Protein AF-A0A497E4P8-F1 (afdb_monomer)

Secondary structure (DSSP, 8-state):
--HHHHHHHHH--SS--HHHHHHHHHHHTT---------TTS-HHHHHHHHHHHHHHTT--

pLDDT: mean 93.48, std 3.92, range [73.62, 97.06]

Solvent-accessible surface area (backbone atoms only — not comparable to full-atom values): 3899 Å² total; per-residue (Å²): 133,59,65,62,56,48,34,34,75,74,64,76,31,84,72,69,53,71,67,34,55,51,43,34,58,41,44,76,69,75,43,84,85,88,76,86,90,72,66,88,91,68,51,66,65,53,26,68,46,47,61,63,56,45,31,70,79,68,72,64,122

Structure (mmCIF, N/CA/C/O backbone):
data_AF-A0A497E4P8-F1
#
_entry.id   AF-A0A497E4P8-F1
#
loop_
_atom_site.group_PDB
_atom_site.id
_atom_site.t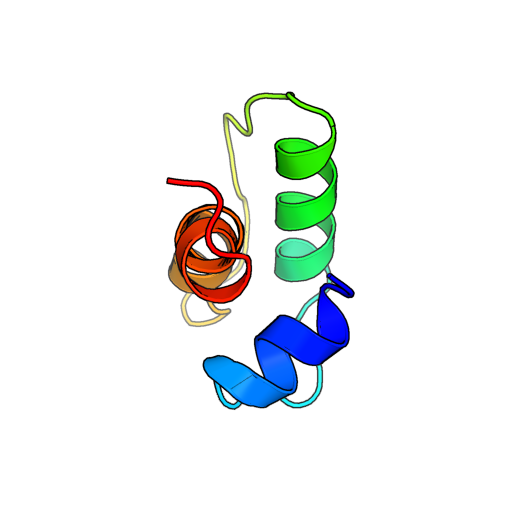ype_symbol
_atom_site.label_atom_id
_atom_site.label_alt_id
_atom_site.label_comp_id
_atom_site.label_asym_id
_atom_site.label_entity_id
_atom_site.label_seq_id
_atom_site.pdbx_PDB_ins_code
_atom_site.Cartn_x
_atom_site.Cartn_y
_atom_site.Cartn_z
_atom_site.occupancy
_atom_site.B_iso_or_equiv
_atom_site.auth_seq_id
_atom_site.auth_comp_id
_atom_site.auth_asym_id
_atom_site.auth_atom_id
_atom_site.pdbx_PDB_model_num
ATOM 1 N N . MET A 1 1 ? -5.014 -8.936 7.166 1.00 81.62 1 MET A N 1
ATOM 2 C CA . MET A 1 1 ? -4.439 -9.473 5.908 1.00 81.62 1 MET A CA 1
ATOM 3 C C . MET A 1 1 ? -2.945 -9.159 5.799 1.00 81.62 1 MET A C 1
ATOM 5 O O . MET A 1 1 ? -2.512 -8.147 6.341 1.00 81.62 1 MET A O 1
ATOM 9 N N . ASN A 1 2 ? -2.141 -9.996 5.127 1.00 91.38 2 ASN A N 1
ATOM 10 C CA . ASN A 1 2 ? -0.728 -9.690 4.864 1.00 91.38 2 ASN A CA 1
ATOM 11 C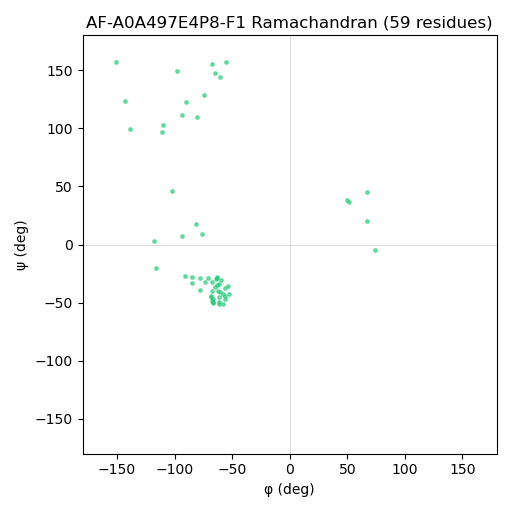 C . ASN A 1 2 ? -0.612 -8.617 3.766 1.00 91.38 2 ASN A C 1
ATOM 13 O O . ASN A 1 2 ? -1.176 -8.772 2.686 1.00 91.38 2 ASN A O 1
ATOM 17 N N . VAL A 1 3 ? 0.145 -7.545 4.020 1.00 95.12 3 VAL A N 1
ATOM 18 C CA . VAL A 1 3 ? 0.315 -6.440 3.060 1.00 95.12 3 VAL A CA 1
ATOM 19 C C . VAL A 1 3 ? 0.883 -6.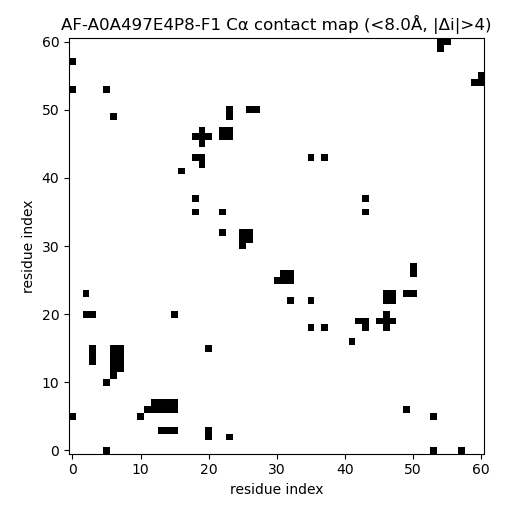915 1.719 1.00 95.12 3 VAL A C 1
ATOM 21 O O . VAL A 1 3 ? 0.369 -6.539 0.673 1.00 95.12 3 VAL A O 1
ATOM 24 N N . ASN A 1 4 ? 1.881 -7.801 1.716 1.00 95.50 4 ASN A N 1
ATOM 25 C CA . ASN A 1 4 ? 2.482 -8.291 0.473 1.00 95.50 4 ASN A CA 1
ATOM 26 C C . ASN A 1 4 ? 1.484 -9.102 -0.359 1.00 95.50 4 ASN A C 1
ATOM 28 O O . ASN A 1 4 ? 1.484 -8.999 -1.584 1.00 95.50 4 ASN A O 1
ATOM 32 N N . GLU A 1 5 ? 0.625 -9.881 0.301 1.00 95.38 5 GLU A N 1
ATOM 33 C CA . GLU A 1 5 ? -0.442 -10.626 -0.370 1.00 95.38 5 GLU A CA 1
ATOM 34 C C . GLU A 1 5 ? -1.493 -9.684 -0.947 1.00 95.38 5 GLU A C 1
ATOM 36 O O . GLU A 1 5 ? -1.922 -9.895 -2.076 1.00 95.38 5 GLU A O 1
ATOM 41 N N . PHE A 1 6 ? -1.862 -8.616 -0.231 1.00 96.50 6 PHE A N 1
ATOM 42 C CA . PHE A 1 6 ? -2.829 -7.655 -0.753 1.00 96.50 6 PHE A CA 1
ATOM 43 C C . PHE A 1 6 ? -2.330 -6.988 -2.038 1.00 96.50 6 PHE A C 1
ATOM 45 O O . PHE A 1 6 ? -3.021 -6.989 -3.055 1.00 96.50 6 PHE A O 1
ATOM 52 N N . TYR A 1 7 ? -1.104 -6.459 -2.008 1.00 97.06 7 TYR A N 1
ATOM 53 C CA . TYR A 1 7 ? -0.504 -5.812 -3.176 1.00 97.06 7 TYR A CA 1
ATOM 54 C C . TYR A 1 7 ? -0.378 -6.771 -4.360 1.00 97.06 7 TYR A C 1
ATOM 56 O O . TYR A 1 7 ? -0.684 -6.393 -5.489 1.00 97.06 7 TYR A O 1
ATOM 64 N N . ARG A 1 8 ? 0.012 -8.022 -4.103 1.00 96.88 8 ARG A N 1
ATOM 65 C CA . ARG A 1 8 ? 0.124 -9.040 -5.146 1.00 96.88 8 ARG A CA 1
ATOM 66 C C . ARG A 1 8 ? -1.232 -9.409 -5.742 1.00 96.88 8 ARG A C 1
ATOM 68 O O . ARG A 1 8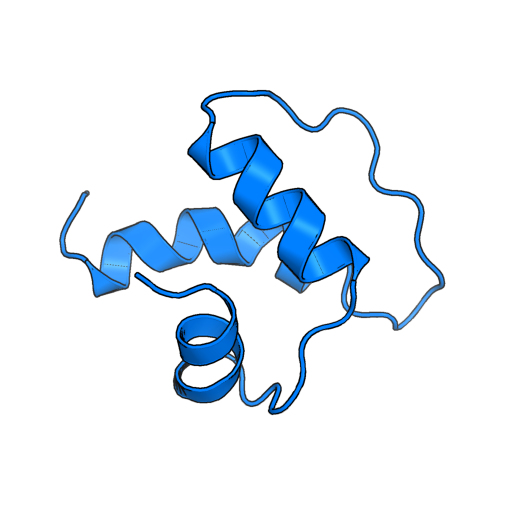 ? -1.360 -9.441 -6.957 1.00 96.88 8 ARG A O 1
ATOM 75 N N . ASN A 1 9 ? -2.215 -9.710 -4.900 1.00 96.62 9 ASN A N 1
ATOM 76 C CA . ASN A 1 9 ? -3.458 -10.345 -5.335 1.00 96.62 9 ASN A CA 1
ATOM 77 C C . ASN A 1 9 ? -4.496 -9.340 -5.849 1.00 96.62 9 ASN A C 1
ATOM 79 O O . ASN A 1 9 ? -5.322 -9.712 -6.676 1.00 96.62 9 ASN A O 1
ATOM 83 N N . TYR A 1 10 ? -4.465 -8.091 -5.370 1.00 96.31 10 TYR A N 1
ATOM 84 C CA . TYR A 1 10 ? -5.491 -7.089 -5.692 1.00 96.31 10 TYR A CA 1
ATOM 85 C C . TYR A 1 10 ? -4.970 -5.882 -6.470 1.00 96.31 10 TYR A C 1
ATOM 87 O O . TYR A 1 10 ? -5.769 -5.189 -7.093 1.00 96.31 10 TYR A O 1
ATOM 95 N N . LEU A 1 11 ? -3.661 -5.614 -6.446 1.00 95.25 11 LEU A N 1
ATOM 96 C CA . LEU A 1 11 ? -3.066 -4.459 -7.131 1.00 95.25 11 LEU A CA 1
ATOM 97 C C . LEU A 1 11 ? -2.054 -4.844 -8.218 1.00 95.25 11 LEU A C 1
ATOM 99 O O . LEU A 1 11 ? -1.451 -3.949 -8.800 1.00 95.25 11 LEU A O 1
ATOM 103 N N . ASP A 1 12 ? -1.861 -6.142 -8.482 1.00 95.62 12 ASP A N 1
ATOM 104 C CA . ASP A 1 12 ? -0.887 -6.667 -9.453 1.00 95.62 12 ASP A CA 1
ATOM 105 C C . ASP A 1 12 ? 0.538 -6.112 -9.241 1.00 95.62 12 ASP A C 1
ATOM 107 O O . ASP A 1 12 ? 1.289 -5.829 -10.172 1.00 95.62 12 ASP A O 1
ATOM 111 N N . ILE A 1 13 ? 0.920 -5.921 -7.971 1.00 95.31 13 ILE A N 1
ATOM 112 C CA . ILE A 1 13 ? 2.257 -5.480 -7.557 1.00 95.31 13 ILE A CA 1
ATOM 113 C C . ILE A 1 13 ? 2.937 -6.663 -6.850 1.00 95.31 13 ILE A C 1
ATOM 115 O O . ILE A 1 13 ? 2.724 -6.878 -5.653 1.00 95.31 13 ILE A O 1
ATOM 119 N N . PRO A 1 14 ? 3.780 -7.453 -7.552 1.00 95.31 14 PRO A N 1
ATOM 120 C CA . PRO A 1 14 ? 4.337 -8.694 -7.005 1.00 95.31 14 PRO A CA 1
ATOM 121 C C . PRO A 1 14 ? 5.252 -8.479 -5.797 1.00 95.31 14 PRO A C 1
ATOM 123 O O . PRO A 1 14 ? 5.392 -9.364 -4.946 1.00 95.31 14 PRO A O 1
ATOM 126 N N . THR A 1 15 ? 5.919 -7.323 -5.752 1.00 96.38 15 THR A N 1
ATOM 127 C CA . THR A 1 15 ? 6.828 -6.905 -4.682 1.00 96.38 15 THR A CA 1
ATOM 128 C C . THR A 1 15 ? 6.583 -5.426 -4.383 1.00 96.38 15 THR A C 1
ATOM 130 O O . THR A 1 15 ? 7.065 -4.574 -5.132 1.00 96.38 15 THR A O 1
ATOM 133 N N . PRO A 1 16 ? 5.814 -5.096 -3.330 1.00 96.62 16 PRO A N 1
ATOM 134 C CA . PRO A 1 16 ? 5.538 -3.708 -2.992 1.00 96.62 16 PRO A CA 1
ATOM 135 C C . PRO A 1 16 ? 6.811 -2.978 -2.567 1.00 96.62 16 PRO A C 1
ATOM 137 O O . PRO A 1 16 ? 7.720 -3.541 -1.952 1.00 96.62 16 PRO A O 1
ATOM 140 N N . TYR A 1 17 ? 6.864 -1.684 -2.867 1.00 96.69 17 TYR A N 1
ATOM 141 C CA . TYR A 1 17 ? 7.953 -0.831 -2.419 1.00 96.69 17 TYR A CA 1
ATOM 142 C C . TYR A 1 17 ? 7.931 -0.654 -0.896 1.00 96.69 17 TYR A C 1
ATOM 144 O O . TYR A 1 17 ? 6.888 -0.691 -0.242 1.00 96.69 17 TYR A O 1
ATOM 152 N N . VAL A 1 18 ? 9.092 -0.344 -0.316 1.00 96.12 18 VAL A N 1
ATOM 153 C CA . VAL A 1 18 ? 9.234 -0.152 1.138 1.00 96.12 18 VAL A CA 1
ATOM 154 C C . VAL A 1 18 ? 8.273 0.914 1.684 1.00 96.12 18 VAL A C 1
ATOM 156 O O . VAL A 1 18 ? 7.742 0.758 2.782 1.00 96.12 18 VAL A O 1
ATOM 159 N N . HIS A 1 19 ? 8.018 1.999 0.943 1.00 95.81 19 HIS A N 1
ATOM 160 C CA . HIS A 1 19 ? 7.097 3.052 1.390 1.00 95.81 19 HIS A CA 1
ATOM 161 C C . HIS A 1 19 ? 5.626 2.622 1.372 1.00 95.81 19 HIS A C 1
ATOM 163 O O . HIS A 1 19 ? 4.862 3.115 2.196 1.00 95.81 19 HIS A O 1
ATOM 169 N N . GLN A 1 20 ? 5.235 1.700 0.489 1.00 97.00 20 GLN A N 1
ATOM 170 C CA . GLN A 1 20 ? 3.890 1.115 0.447 1.00 97.00 20 GLN A CA 1
ATOM 171 C C . GLN A 1 20 ? 3.639 0.257 1.692 1.00 97.00 20 GLN A C 1
ATOM 173 O O . GLN A 1 20 ? 2.656 0.469 2.400 1.00 97.00 20 GLN A O 1
ATOM 178 N N . VAL A 1 21 ? 4.590 -0.626 2.017 1.00 96.75 21 VAL A N 1
ATOM 179 C CA . VAL A 1 21 ? 4.541 -1.481 3.215 1.00 96.75 21 VAL A CA 1
ATOM 180 C C . VAL A 1 21 ? 4.523 -0.642 4.494 1.00 96.75 21 VAL A C 1
ATOM 182 O O . VAL A 1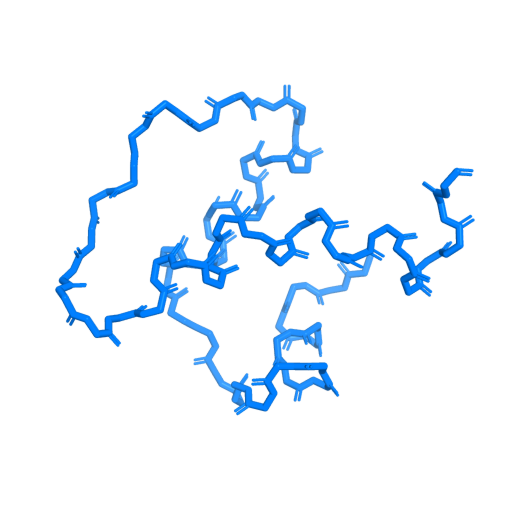 21 ? 3.64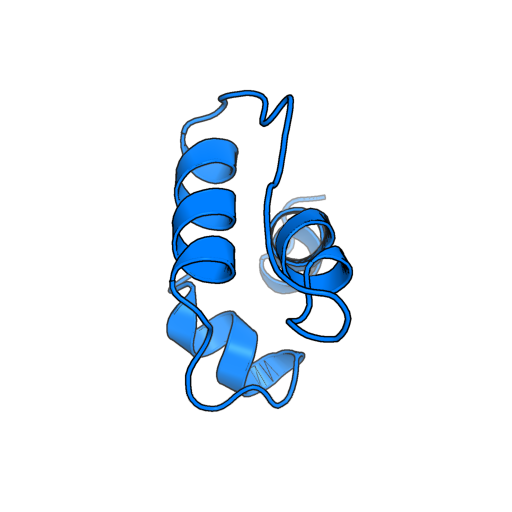2 -0.804 5.333 1.00 96.75 21 VAL A O 1
ATOM 185 N N . LYS A 1 22 ? 5.438 0.327 4.624 1.00 94.94 22 LYS A N 1
ATOM 186 C CA . LYS A 1 22 ? 5.500 1.199 5.810 1.00 94.94 22 LYS A CA 1
ATOM 187 C C . LYS A 1 22 ? 4.236 2.034 5.999 1.00 94.94 22 LYS A C 1
ATOM 189 O O . LYS A 1 22 ? 3.796 2.212 7.130 1.00 94.94 22 LYS A O 1
ATOM 194 N N . THR A 1 23 ? 3.667 2.561 4.914 1.00 95.38 23 THR A N 1
ATOM 195 C CA . THR A 1 23 ? 2.423 3.344 4.980 1.00 95.38 23 THR A CA 1
ATOM 196 C C . THR A 1 23 ? 1.281 2.491 5.519 1.00 95.38 23 THR A C 1
ATOM 198 O O . THR A 1 23 ? 0.581 2.920 6.435 1.00 95.38 23 THR A O 1
ATOM 201 N N . TRP A 1 24 ? 1.154 1.261 5.018 1.00 95.50 24 TRP A N 1
ATOM 202 C CA . TRP A 1 24 ? 0.165 0.306 5.500 1.00 95.50 24 TRP A CA 1
ATOM 203 C C . TRP A 1 24 ? 0.316 0.024 6.995 1.00 95.50 24 TRP A C 1
ATOM 205 O O . TRP A 1 24 ? -0.642 0.158 7.748 1.00 95.50 24 TRP A O 1
ATOM 215 N N . GLU A 1 25 ? 1.527 -0.306 7.448 1.00 94.19 25 GLU A N 1
ATOM 216 C CA . GLU A 1 25 ? 1.795 -0.596 8.862 1.00 94.19 25 GLU A CA 1
ATOM 217 C C . GLU A 1 25 ? 1.508 0.592 9.790 1.00 94.19 25 GLU A C 1
ATOM 219 O O . GLU A 1 25 ? 1.113 0.397 10.939 1.00 94.19 25 GLU A O 1
ATOM 224 N N . ILE A 1 26 ? 1.739 1.824 9.327 1.00 93.50 26 ILE A N 1
ATOM 225 C CA . ILE A 1 26 ? 1.424 3.043 10.083 1.00 93.50 26 ILE A CA 1
ATOM 226 C C . ILE A 1 26 ? -0.093 3.182 10.246 1.00 93.50 26 ILE A C 1
ATOM 228 O O . ILE A 1 26 ? -0.555 3.427 11.363 1.00 93.50 26 ILE A O 1
ATOM 232 N N . ILE A 1 27 ? -0.846 2.995 9.160 1.00 91.94 27 ILE A N 1
ATOM 233 C CA . ILE A 1 27 ? -2.307 3.136 9.145 1.00 91.94 27 ILE A CA 1
ATOM 234 C C . ILE A 1 27 ? -2.978 2.030 9.970 1.00 91.94 27 ILE A C 1
ATOM 236 O O . ILE A 1 27 ? -3.819 2.337 10.809 1.00 91.94 27 ILE A O 1
ATOM 240 N N . GLU A 1 28 ? -2.551 0.772 9.828 1.00 90.69 28 GLU A N 1
ATOM 241 C CA . GLU A 1 28 ? -3.053 -0.360 10.631 1.00 90.69 28 GLU A CA 1
ATOM 242 C C . GLU A 1 28 ? -2.816 -0.167 12.138 1.00 90.69 28 GLU A C 1
ATOM 244 O O . GLU A 1 28 ? -3.617 -0.592 12.965 1.00 90.69 28 GLU A O 1
ATOM 249 N N . LYS A 1 29 ? -1.748 0.543 12.526 1.00 92.44 29 LYS A N 1
ATOM 250 C CA . LYS A 1 29 ? -1.487 0.916 13.928 1.00 92.44 29 LYS A CA 1
ATOM 251 C C . LYS A 1 29 ? -2.364 2.076 14.425 1.00 92.44 29 LYS A C 1
ATOM 253 O O . LYS A 1 29 ? -2.075 2.624 15.489 1.00 92.44 29 LYS A O 1
ATOM 258 N N . GLY A 1 30 ? -3.369 2.497 13.656 1.00 89.81 30 GLY A N 1
ATOM 259 C CA . GLY A 1 30 ? -4.254 3.616 13.980 1.00 89.81 30 GLY A CA 1
ATOM 260 C C . GLY A 1 30 ? -3.554 4.976 13.971 1.00 89.81 30 GLY A C 1
ATOM 261 O O . GLY A 1 30 ? -4.031 5.913 14.606 1.00 89.81 30 GLY A O 1
ATOM 262 N N . ARG A 1 31 ? -2.396 5.101 13.306 1.00 92.06 31 ARG A N 1
ATOM 263 C CA . ARG A 1 31 ? -1.660 6.370 13.219 1.00 92.06 31 ARG A CA 1
ATOM 264 C C . ARG A 1 31 ? -1.968 7.083 11.911 1.00 92.06 31 ARG A C 1
ATOM 266 O O . ARG A 1 31 ? -2.162 6.462 10.870 1.00 92.06 31 ARG A O 1
ATOM 273 N N . HIS A 1 32 ? -1.917 8.409 11.951 1.00 87.12 32 HIS A N 1
ATOM 274 C CA . HIS A 1 32 ? -2.133 9.240 10.772 1.00 87.12 32 HIS A CA 1
ATOM 275 C C . HIS A 1 32 ? -0.816 9.509 10.040 1.00 87.12 32 HIS A C 1
ATOM 277 O O . HIS A 1 32 ? 0.125 10.070 10.607 1.00 87.12 32 HIS A O 1
ATOM 283 N N . LEU A 1 33 ? -0.755 9.131 8.762 1.00 87.94 33 LEU A N 1
ATOM 284 C CA . LEU A 1 33 ? 0.344 9.512 7.883 1.00 87.94 33 LEU A CA 1
ATOM 285 C C . LEU A 1 33 ? 0.113 10.939 7.371 1.00 87.94 33 LEU A C 1
ATOM 287 O O . LEU A 1 33 ? -0.777 11.171 6.562 1.00 87.94 33 LEU A O 1
ATOM 291 N N . LEU A 1 34 ? 0.928 11.889 7.830 1.00 89.50 34 LEU A N 1
ATOM 292 C CA . LEU A 1 34 ? 0.821 13.294 7.414 1.00 89.50 34 LEU A CA 1
ATOM 293 C C . LEU A 1 34 ? 1.574 13.589 6.110 1.00 89.50 34 LEU A C 1
ATOM 295 O O . LEU A 1 34 ? 1.155 14.437 5.329 1.00 89.50 34 LEU A O 1
ATOM 299 N N . LEU A 1 35 ? 2.698 12.906 5.875 1.00 92.25 35 LEU A N 1
ATOM 300 C CA . LEU A 1 35 ? 3.550 13.141 4.713 1.00 92.25 35 LEU A CA 1
ATOM 301 C C . LEU A 1 35 ? 4.135 11.828 4.188 1.00 92.25 35 LEU A C 1
ATOM 303 O O . LEU A 1 35 ? 4.849 11.127 4.904 1.00 92.25 35 LEU A O 1
ATOM 307 N N . LEU A 1 36 ? 3.894 11.546 2.906 1.00 93.25 36 LEU A N 1
ATOM 308 C CA . LEU A 1 36 ? 4.513 10.446 2.168 1.00 93.25 36 LEU A CA 1
ATOM 309 C C . LEU A 1 36 ? 5.498 10.995 1.131 1.00 93.25 36 LEU A C 1
ATOM 311 O O . LEU A 1 36 ? 5.101 11.460 0.061 1.00 93.25 36 LEU A O 1
ATOM 315 N N . LYS A 1 37 ? 6.801 10.919 1.422 1.00 93.38 37 LYS A N 1
ATOM 316 C CA . LYS A 1 37 ? 7.852 11.303 0.470 1.00 93.38 37 LYS A CA 1
ATOM 317 C C . LYS A 1 37 ? 8.326 10.082 -0.317 1.00 93.38 37 LYS A C 1
ATOM 319 O O . LYS A 1 37 ? 8.989 9.211 0.236 1.00 93.38 37 LYS A O 1
ATOM 324 N N . ALA A 1 38 ? 8.029 10.055 -1.613 1.00 94.38 38 ALA A N 1
ATOM 325 C CA . ALA A 1 38 ? 8.545 9.056 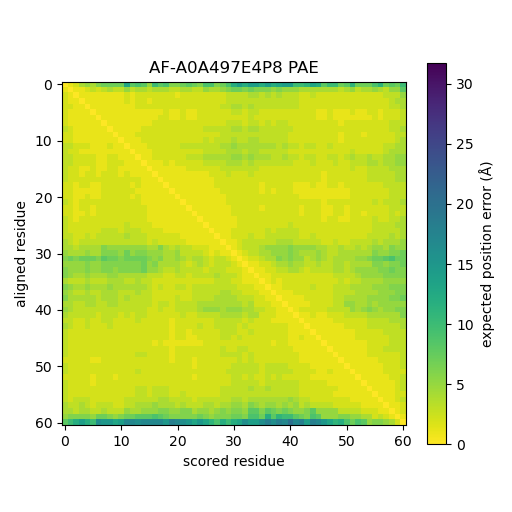-2.548 1.00 94.38 38 ALA A CA 1
ATOM 326 C C . ALA A 1 38 ? 8.646 9.641 -3.978 1.00 94.38 38 ALA A C 1
ATOM 328 O O . ALA A 1 38 ? 7.932 10.612 -4.280 1.00 94.38 38 ALA A O 1
ATOM 329 N N . PRO A 1 39 ? 9.492 9.082 -4.865 1.00 95.06 39 PRO A N 1
ATOM 330 C CA . PRO A 1 39 ? 9.639 9.542 -6.250 1.00 95.06 39 PRO A CA 1
ATOM 331 C C . PRO A 1 39 ? 8.318 9.568 -7.034 1.00 95.06 39 PRO A C 1
ATOM 333 O O . PRO A 1 39 ? 7.343 8.893 -6.693 1.00 95.06 39 PRO A O 1
ATOM 336 N N . THR A 1 40 ? 8.233 10.378 -8.088 1.00 94.31 40 THR A N 1
ATOM 337 C CA . THR A 1 40 ? 7.118 10.295 -9.048 1.00 94.31 40 THR A CA 1
ATOM 338 C C . THR A 1 40 ? 7.094 8.912 -9.706 1.00 94.31 40 THR A C 1
ATOM 340 O O . THR A 1 40 ? 8.134 8.286 -9.879 1.00 94.31 40 THR A O 1
ATOM 343 N N . GLY A 1 41 ? 5.896 8.389 -9.984 1.00 94.00 41 GLY A N 1
ATOM 344 C CA . GLY A 1 41 ? 5.722 7.039 -10.536 1.00 94.00 41 GLY A CA 1
ATOM 345 C C . GLY A 1 41 ? 5.950 5.877 -9.559 1.00 94.00 41 GLY A C 1
ATOM 346 O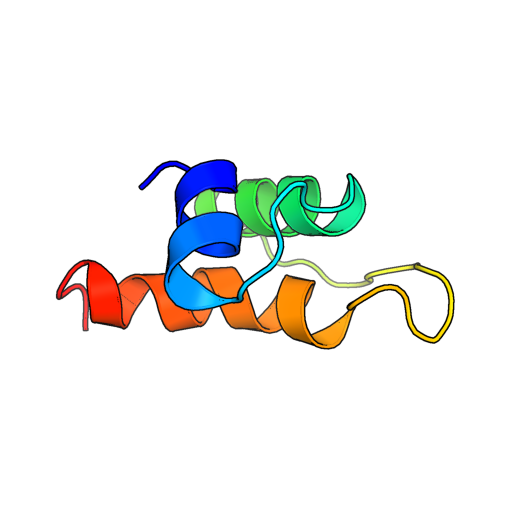 O . GLY A 1 41 ? 5.676 4.743 -9.918 1.00 94.00 41 GLY A O 1
ATOM 347 N N . SER A 1 42 ? 6.380 6.113 -8.312 1.00 94.88 42 SER A N 1
ATOM 348 C CA . SER A 1 42 ? 6.677 5.028 -7.356 1.00 94.88 42 SER A CA 1
ATOM 349 C C . SER A 1 42 ? 5.446 4.451 -6.636 1.00 94.88 42 SER A C 1
ATOM 351 O O . SER A 1 42 ? 5.574 3.882 -5.555 1.00 94.88 42 SER A O 1
ATOM 353 N N . GLY A 1 43 ? 4.242 4.688 -7.149 1.00 95.69 43 GLY A N 1
ATOM 354 C CA . GLY A 1 43 ? 3.004 4.185 -6.557 1.00 95.69 43 GLY A CA 1
ATOM 355 C C . GLY A 1 43 ? 2.629 4.781 -5.187 1.00 95.69 43 GLY A C 1
ATOM 356 O O . GLY A 1 43 ? 2.325 4.054 -4.237 1.00 95.69 43 GLY A O 1
ATOM 357 N N . LYS A 1 44 ? 2.736 6.113 -5.036 1.00 96.00 44 LYS A N 1
ATOM 358 C CA . LYS A 1 44 ? 2.335 6.827 -3.802 1.00 96.00 44 LYS A CA 1
ATOM 359 C C . LYS A 1 44 ? 0.826 6.801 -3.566 1.00 96.00 44 LYS A C 1
ATOM 361 O O . LYS A 1 44 ? 0.396 6.821 -2.418 1.00 96.00 44 LYS A O 1
ATOM 366 N N . THR A 1 45 ? 0.046 6.800 -4.642 1.00 95.00 45 THR A N 1
ATOM 367 C CA . THR A 1 45 ? -1.416 6.781 -4.573 1.00 95.00 45 THR A CA 1
ATOM 368 C C . THR A 1 45 ? -1.879 5.454 -3.990 1.00 95.00 45 THR A C 1
ATOM 370 O O . THR A 1 45 ? -2.606 5.434 -3.006 1.00 95.00 45 THR A O 1
ATOM 373 N N . GLU A 1 46 ? -1.352 4.358 -4.524 1.00 95.81 46 GLU A N 1
ATOM 374 C CA . GLU A 1 46 ? -1.558 2.985 -4.084 1.00 95.81 46 GLU A CA 1
ATOM 375 C C . GLU A 1 46 ? -1.171 2.841 -2.614 1.00 95.81 46 GLU A C 1
ATOM 377 O O . GLU A 1 46 ? -1.969 2.348 -1.827 1.00 95.81 46 GLU A O 1
ATOM 382 N N . ALA A 1 47 ? -0.009 3.373 -2.214 1.00 96.00 47 ALA A N 1
ATOM 383 C CA . ALA A 1 47 ? 0.411 3.382 -0.812 1.00 96.00 47 ALA A CA 1
ATOM 384 C C . ALA A 1 47 ? -0.645 3.990 0.125 1.00 96.00 47 ALA A C 1
ATOM 386 O O . ALA A 1 47 ? -0.880 3.450 1.202 1.00 96.00 47 ALA A O 1
ATOM 387 N N . ALA A 1 48 ? -1.275 5.097 -0.281 1.00 93.75 48 ALA A N 1
ATOM 388 C CA . ALA A 1 48 ? -2.254 5.807 0.534 1.00 93.75 48 ALA A CA 1
ATOM 389 C C . ALA A 1 48 ? -3.633 5.127 0.556 1.00 93.75 48 ALA A C 1
ATOM 391 O O . ALA A 1 48 ? -4.274 5.102 1.605 1.00 93.75 48 ALA A O 1
ATOM 392 N N . ILE A 1 49 ? -4.096 4.584 -0.575 1.00 94.38 49 ILE A N 1
ATOM 393 C CA . ILE A 1 49 ? -5.457 4.034 -0.691 1.00 94.38 49 ILE A CA 1
ATOM 394 C C . ILE A 1 49 ? -5.542 2.546 -0.348 1.00 94.38 49 ILE A C 1
ATOM 396 O O . ILE A 1 49 ? -6.595 2.091 0.086 1.00 94.38 49 ILE A O 1
ATOM 400 N N . ALA A 1 50 ? -4.463 1.778 -0.521 1.00 95.50 50 ALA A N 1
ATOM 401 C CA . ALA A 1 50 ? -4.482 0.327 -0.356 1.00 95.50 50 ALA A CA 1
ATOM 402 C C . ALA A 1 50 ? -4.975 -0.125 1.038 1.00 95.50 50 ALA A C 1
ATOM 404 O O . ALA A 1 50 ? -5.839 -0.999 1.078 1.00 95.50 50 ALA A O 1
ATOM 405 N N . PRO A 1 51 ? -4.548 0.487 2.165 1.00 93.06 51 PRO A N 1
ATOM 406 C CA . PRO A 1 51 ? -5.050 0.108 3.490 1.00 93.06 51 PRO A CA 1
ATOM 407 C C . PRO A 1 51 ? -6.552 0.361 3.652 1.00 93.06 51 PRO A C 1
ATOM 409 O O . PRO A 1 51 ? -7.247 -0.415 4.295 1.00 93.06 51 PRO A O 1
ATOM 412 N N . PHE A 1 52 ? -7.069 1.428 3.037 1.00 91.88 52 PHE A N 1
ATOM 413 C CA . PHE A 1 52 ? -8.504 1.695 3.010 1.00 91.88 52 PHE A CA 1
ATOM 414 C C . PHE A 1 52 ? -9.231 0.656 2.146 1.00 91.88 52 PHE A C 1
ATOM 416 O O . PHE A 1 52 ? -10.233 0.099 2.574 1.00 91.88 52 PHE A O 1
ATOM 423 N N . LEU A 1 53 ? -8.724 0.333 0.955 1.00 94.75 53 LEU A N 1
ATOM 424 C CA . LEU A 1 53 ? -9.353 -0.660 0.075 1.00 94.75 53 LEU A CA 1
ATOM 425 C C . LEU A 1 53 ? -9.381 -2.072 0.685 1.00 94.75 53 LEU A C 1
ATOM 427 O O . LEU A 1 53 ? -10.293 -2.847 0.405 1.00 94.75 53 LEU A O 1
ATOM 431 N N . ALA A 1 54 ? -8.421 -2.381 1.558 1.00 94.38 54 ALA A N 1
ATOM 432 C CA . ALA A 1 54 ? -8.346 -3.634 2.302 1.00 94.38 54 ALA A CA 1
ATOM 433 C C . ALA A 1 54 ? -9.629 -3.966 3.073 1.00 94.38 54 ALA A C 1
ATOM 435 O O . ALA A 1 54 ? -10.012 -5.132 3.147 1.00 94.38 54 ALA A O 1
ATOM 43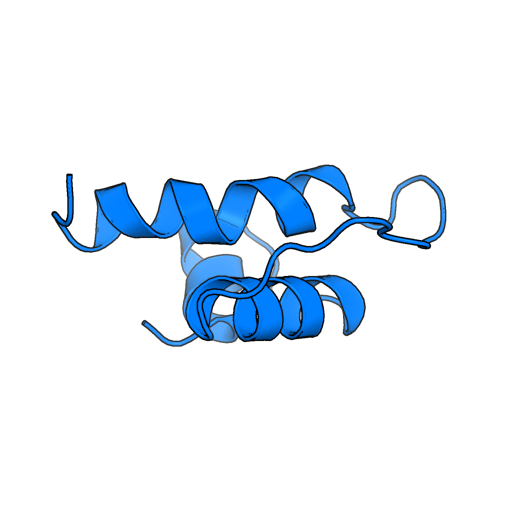6 N N . GLN A 1 55 ? -10.308 -2.947 3.612 1.00 93.25 55 GLN A N 1
ATOM 437 C CA . GLN A 1 55 ? -11.501 -3.142 4.437 1.00 93.25 55 GLN A CA 1
ATOM 438 C C . GLN A 1 55 ? -12.650 -3.798 3.658 1.00 93.25 55 GLN A C 1
ATOM 440 O O . GLN A 1 55 ? -13.435 -4.530 4.245 1.00 93.25 55 GLN A O 1
ATOM 445 N N . PHE A 1 56 ? -12.724 -3.587 2.338 1.00 93.94 56 PHE A N 1
ATOM 446 C CA . PHE A 1 56 ? -13.754 -4.195 1.490 1.00 93.94 56 PHE A CA 1
ATOM 447 C C . PHE A 1 56 ? -13.461 -5.660 1.174 1.00 93.94 56 PHE A C 1
ATOM 449 O O . PHE A 1 56 ? -14.383 -6.429 0.958 1.00 93.94 56 PHE A O 1
ATOM 456 N N . VAL A 1 57 ? -12.184 -6.049 1.146 1.00 93.31 57 VAL A N 1
ATOM 457 C CA . VAL A 1 57 ? -11.782 -7.454 0.970 1.00 93.31 57 VAL A CA 1
ATOM 458 C C . VAL A 1 57 ? -12.038 -8.257 2.243 1.00 93.31 57 VAL A C 1
ATOM 460 O O . VAL A 1 57 ? -12.318 -9.448 2.186 1.00 93.31 57 VAL A O 1
ATOM 463 N N . GLU A 1 58 ? -11.909 -7.611 3.398 1.00 90.88 58 GLU A N 1
ATOM 464 C CA . GLU A 1 58 ? -12.087 -8.242 4.705 1.00 90.88 58 GLU A CA 1
ATOM 465 C C . GLU A 1 58 ? -13.519 -8.102 5.253 1.00 90.88 58 GLU A C 1
ATOM 467 O O . GLU A 1 58 ? -13.743 -8.437 6.414 1.00 90.88 58 GLU A O 1
ATOM 472 N N . ASP A 1 59 ? -14.464 -7.588 4.456 1.00 90.31 59 ASP A N 1
ATOM 473 C CA . ASP A 1 59 ? -15.851 -7.306 4.858 1.00 90.31 59 ASP A CA 1
ATOM 474 C C . ASP A 1 59 ? -15.960 -6.486 6.169 1.00 90.31 59 ASP A C 1
ATOM 476 O O . ASP A 1 59 ? -16.830 -6.713 7.010 1.00 90.31 59 ASP A O 1
ATOM 480 N N . ARG A 1 60 ? -15.046 -5.521 6.359 1.00 84.81 60 ARG A N 1
ATOM 481 C CA . ARG A 1 60 ? -14.943 -4.628 7.532 1.00 84.81 60 ARG A CA 1
ATOM 482 C C . ARG A 1 60 ? -15.492 -3.218 7.252 1.00 84.81 60 ARG A C 1
ATOM 484 O O . ARG A 1 60 ? -14.815 -2.241 7.572 1.00 84.81 60 ARG A O 1
ATOM 491 N N . PHE A 1 61 ? -16.664 -3.107 6.625 1.00 73.62 61 PHE A N 1
ATOM 492 C CA . PHE A 1 61 ? -17.321 -1.828 6.297 1.00 73.62 61 PHE A CA 1
ATOM 493 C C . PHE A 1 61 ? -18.501 -1.493 7.217 1.00 73.62 61 PHE A C 1
ATOM 495 O O . PHE A 1 61 ? -19.157 -2.431 7.725 1.00 73.62 61 PHE A O 1
#

InterPro domains:
  IPR011545 DEAD/DEAH-box helicase domain [PF00270] (19-56)
  IPR027417 P-loop containing nucleoside triphosphate hydrolase [G3DSA:3.40.50.300] (1-61)
  IPR027417 P-loop containing nucleoside triphosphate hydrolase [SSF52540] (9-57)

Sequence (61 aa):
MNVNEFYRNYLDIPTPYVHQVKTWEIIEKGRHLLLLKAPTGSGKTEAAIAPFLAQFVEDRF

Radius of gyration: 11.03 Å; Cα contacts (8 Å, |Δi|>4): 53; chains: 1; bounding box: 27×24×24 Å

Mean predicted aligned error: 2.78 Å

Foldseek 3Di:
DDQCCLCVPPVVNNGQDPLLNVLLVCVVVVHDDPDRDDDPPNCPVCSNCSNVVVCVVVVND

Organism: Aerophobetes bacterium (NCBI:txid2030807)

Nearest PDB structures (foldseek):
  7zml-assembly2_B  TM=7.817E-01  e=2.171E+00  Homo sapiens